Protein AF-A0A926N8Y9-F1 (afdb_monomer_lite)

pLDDT: mean 85.74, std 15.83, range [46.12, 98.06]

Sequence (69 aa):
MVKIIFIAIDTLRTDRLHCYGAPQKTISPNIDALAENGVLFENMFADNNVTQFTCNPYPYIKKRGLPSF

Structure (mmCIF, N/CA/C/O backbone):
data_AF-A0A926N8Y9-F1
#
_entry.id   AF-A0A926N8Y9-F1
#
loop_
_atom_site.group_PDB
_atom_site.id
_atom_site.type_symbol
_atom_site.label_atom_id
_atom_site.label_alt_id
_atom_site.label_comp_id
_atom_site.label_asym_id
_atom_site.label_entity_id
_atom_site.label_seq_id
_atom_site.pdbx_PDB_ins_code
_atom_site.Cartn_x
_atom_site.Cartn_y
_atom_site.Cartn_z
_atom_site.occupancy
_atom_site.B_iso_or_equiv
_atom_site.auth_seq_id
_atom_site.auth_comp_id
_atom_site.auth_asym_id
_atom_site.auth_atom_id
_atom_site.pdbx_PDB_model_num
ATOM 1 N N . MET A 1 1 ? -21.296 17.603 -8.179 1.00 86.00 1 MET A N 1
ATOM 2 C CA . MET A 1 1 ? -20.147 17.092 -8.961 1.00 86.00 1 MET A CA 1
ATOM 3 C C . MET A 1 1 ? -19.197 16.394 -8.005 1.00 86.00 1 MET A C 1
ATOM 5 O O . MET A 1 1 ? -18.911 16.961 -6.956 1.00 86.00 1 MET A O 1
ATOM 9 N N . VAL A 1 2 ? -18.770 15.172 -8.317 1.00 95.12 2 VAL A N 1
ATOM 10 C CA . VAL A 1 2 ? -17.839 14.406 -7.472 1.00 95.12 2 VAL A CA 1
ATOM 11 C C . VAL A 1 2 ? -16.407 14.805 -7.825 1.00 95.12 2 VAL A C 1
ATOM 13 O O . VAL A 1 2 ? -16.086 14.967 -9.000 1.00 95.12 2 VAL A O 1
ATOM 16 N N . LYS A 1 3 ? -15.560 14.995 -6.810 1.00 96.75 3 LYS A N 1
ATOM 17 C CA . LYS A 1 3 ? -14.124 15.247 -6.983 1.00 96.75 3 LYS A CA 1
ATOM 18 C C . LYS A 1 3 ? -13.378 13.919 -6.899 1.00 96.75 3 LYS A C 1
ATOM 20 O O . LYS A 1 3 ? -13.659 13.134 -5.999 1.00 96.75 3 LYS A O 1
ATOM 25 N N . ILE A 1 4 ? -12.442 13.694 -7.816 1.00 96.88 4 ILE A N 1
ATOM 26 C CA . ILE A 1 4 ? -11.640 12.468 -7.884 1.00 96.88 4 ILE A CA 1
ATOM 27 C C . ILE A 1 4 ? -10.175 12.840 -7.668 1.00 96.88 4 ILE A C 1
ATOM 29 O O . ILE A 1 4 ? -9.675 13.774 -8.294 1.00 96.88 4 ILE A O 1
ATOM 33 N N . ILE A 1 5 ? -9.503 12.114 -6.776 1.00 96.88 5 ILE A N 1
ATOM 34 C CA . ILE A 1 5 ? -8.066 12.230 -6.514 1.00 96.88 5 ILE A CA 1
ATOM 35 C C . ILE A 1 5 ? -7.456 10.847 -6.736 1.00 96.88 5 ILE A C 1
ATOM 37 O O . ILE A 1 5 ? -7.938 9.868 -6.172 1.00 96.88 5 ILE A O 1
ATOM 41 N N . PHE A 1 6 ? -6.401 10.776 -7.547 1.00 95.31 6 PHE A N 1
ATOM 42 C CA . PHE A 1 6 ? -5.617 9.563 -7.761 1.00 95.31 6 PHE A CA 1
ATOM 43 C C . PHE A 1 6 ? -4.233 9.741 -7.132 1.00 95.31 6 PHE A C 1
ATOM 45 O O . PHE A 1 6 ? -3.498 10.655 -7.503 1.00 95.31 6 PHE A O 1
ATOM 52 N N . ILE A 1 7 ? -3.901 8.888 -6.162 1.00 95.50 7 ILE A N 1
ATOM 53 C CA . ILE A 1 7 ? -2.613 8.893 -5.460 1.00 95.50 7 ILE A CA 1
ATOM 54 C C . ILE A 1 7 ? -1.845 7.648 -5.902 1.00 95.50 7 ILE A C 1
ATOM 56 O O . ILE A 1 7 ? -2.247 6.532 -5.584 1.00 95.50 7 ILE A O 1
ATOM 60 N N . ALA A 1 8 ? -0.742 7.843 -6.623 1.00 92.56 8 ALA A N 1
ATOM 61 C CA . ALA A 1 8 ? 0.192 6.784 -6.993 1.00 92.56 8 ALA A CA 1
ATOM 62 C C . ALA A 1 8 ? 1.499 6.957 -6.209 1.00 92.56 8 ALA A C 1
ATOM 64 O O . ALA A 1 8 ? 1.995 8.076 -6.074 1.00 92.56 8 ALA A O 1
ATOM 65 N N . ILE A 1 9 ? 2.047 5.859 -5.687 1.00 93.69 9 ILE A N 1
ATOM 66 C CA . ILE A 1 9 ? 3.260 5.850 -4.859 1.00 93.69 9 ILE A CA 1
ATOM 67 C C . ILE A 1 9 ? 4.278 4.917 -5.519 1.00 93.69 9 ILE A C 1
ATOM 69 O O . ILE A 1 9 ? 3.953 3.772 -5.827 1.00 93.69 9 ILE A O 1
ATOM 73 N N . ASP A 1 10 ? 5.500 5.404 -5.739 1.00 92.69 10 ASP A N 1
ATOM 74 C CA . ASP A 1 10 ? 6.570 4.625 -6.366 1.00 92.69 10 ASP A CA 1
ATOM 75 C C . ASP A 1 10 ? 7.225 3.670 -5.356 1.00 92.69 10 ASP A C 1
ATOM 77 O O . ASP A 1 10 ? 7.516 4.047 -4.219 1.00 92.69 10 ASP A O 1
ATOM 81 N N . THR A 1 11 ? 7.465 2.429 -5.785 1.00 93.25 11 THR A N 1
ATOM 82 C CA . THR A 1 11 ? 8.176 1.397 -5.013 1.00 93.25 11 THR A CA 1
ATOM 83 C C . THR A 1 11 ? 7.502 1.058 -3.666 1.00 93.25 11 THR A C 1
ATOM 85 O O . THR A 1 11 ? 8.135 0.570 -2.726 1.00 93.25 11 THR A O 1
ATOM 88 N N . LEU A 1 12 ? 6.185 1.271 -3.554 1.00 93.88 12 LEU A N 1
ATOM 89 C CA . LEU A 1 12 ? 5.420 0.907 -2.362 1.00 93.88 12 LEU A CA 1
ATOM 90 C C . LEU A 1 12 ? 5.242 -0.611 -2.271 1.00 93.88 12 LEU A C 1
ATOM 92 O O . LEU A 1 12 ? 4.686 -1.240 -3.168 1.00 93.88 12 LEU A O 1
ATOM 96 N N . ARG A 1 13 ? 5.677 -1.199 -1.157 1.00 92.50 13 ARG A N 1
ATOM 97 C CA . ARG A 1 13 ? 5.497 -2.626 -0.878 1.00 92.50 13 ARG A CA 1
ATOM 98 C C . ARG A 1 13 ? 4.308 -2.854 0.045 1.00 92.50 13 ARG A C 1
ATOM 100 O O . ARG A 1 13 ? 4.156 -2.155 1.045 1.00 92.50 13 ARG A O 1
ATOM 107 N N . THR A 1 14 ? 3.520 -3.882 -0.252 1.00 93.31 14 THR A N 1
ATOM 108 C CA . THR A 1 14 ? 2.350 -4.272 0.548 1.00 93.31 14 THR A CA 1
ATOM 109 C C . THR A 1 14 ? 2.734 -4.719 1.958 1.00 93.31 14 THR A C 1
ATOM 111 O O . THR A 1 14 ? 2.073 -4.340 2.917 1.00 93.31 14 THR A O 1
ATOM 114 N N . ASP A 1 15 ? 3.869 -5.405 2.127 1.00 93.56 15 ASP A N 1
ATOM 115 C CA . ASP A 1 15 ? 4.370 -5.870 3.432 1.00 93.56 15 ASP A CA 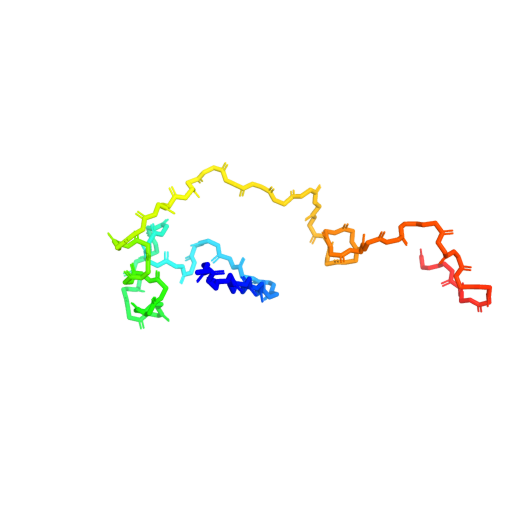1
ATOM 116 C C . ASP A 1 15 ? 4.843 -4.745 4.376 1.00 93.56 15 ASP A C 1
ATOM 118 O O . ASP A 1 15 ? 5.332 -5.012 5.474 1.00 93.56 15 ASP A O 1
ATOM 122 N N . ARG A 1 16 ? 4.706 -3.479 3.962 1.00 94.81 16 ARG A N 1
ATOM 123 C CA . ARG A 1 16 ? 4.992 -2.282 4.771 1.00 94.81 16 ARG A CA 1
ATOM 124 C C . ARG A 1 16 ? 3.745 -1.503 5.177 1.00 94.81 16 ARG A C 1
ATOM 126 O O . ARG A 1 16 ? 3.877 -0.481 5.842 1.00 94.81 16 ARG A O 1
ATOM 133 N N . LEU A 1 17 ? 2.563 -1.976 4.795 1.00 96.25 17 LEU A N 1
ATOM 134 C CA . LEU A 1 17 ? 1.283 -1.344 5.087 1.00 96.25 17 LEU A CA 1
ATOM 135 C C . LEU A 1 17 ? 0.485 -2.201 6.069 1.00 96.25 17 LEU A C 1
ATOM 137 O O . LEU A 1 17 ? 0.285 -3.397 5.838 1.00 96.25 17 LEU A O 1
ATOM 141 N N . HIS A 1 18 ? 0.018 -1.608 7.167 1.00 96.50 18 HIS A N 1
ATOM 142 C CA . HIS A 1 18 ? -0.711 -2.362 8.187 1.00 96.50 18 HIS A CA 1
ATOM 143 C C . HIS A 1 18 ? -2.058 -2.880 7.672 1.00 96.50 18 HIS A C 1
ATOM 145 O O . HIS A 1 18 ? -2.427 -4.009 7.995 1.00 96.50 18 HIS A O 1
ATOM 151 N N . CYS A 1 19 ? -2.740 -2.126 6.806 1.00 95.81 19 CYS A N 1
ATOM 152 C CA . CYS A 1 19 ? -3.965 -2.571 6.141 1.00 95.81 19 CYS A CA 1
ATOM 153 C C . CYS A 1 19 ? -3.785 -3.840 5.287 1.00 95.81 19 CYS A C 1
ATOM 155 O O . CYS A 1 19 ? -4.760 -4.538 5.052 1.00 95.81 19 CYS A O 1
ATOM 157 N N . TYR A 1 20 ? -2.551 -4.191 4.903 1.00 96.12 20 TYR A N 1
ATOM 158 C CA . TYR A 1 20 ? -2.210 -5.451 4.227 1.00 96.12 20 TYR A CA 1
ATOM 159 C C . TYR A 1 20 ? -1.563 -6.490 5.164 1.00 96.12 20 TYR A C 1
ATOM 161 O O . TYR A 1 20 ? -0.985 -7.475 4.706 1.00 96.12 20 TYR A O 1
ATOM 169 N N . GLY A 1 21 ? -1.637 -6.288 6.482 1.00 93.75 21 GLY A N 1
ATOM 170 C CA . GLY A 1 21 ? -1.145 -7.234 7.486 1.00 93.75 21 GLY A CA 1
ATOM 171 C C . GLY A 1 21 ? 0.292 -7.001 7.957 1.00 93.75 21 GLY A C 1
ATOM 172 O O . GLY A 1 21 ? 0.832 -7.84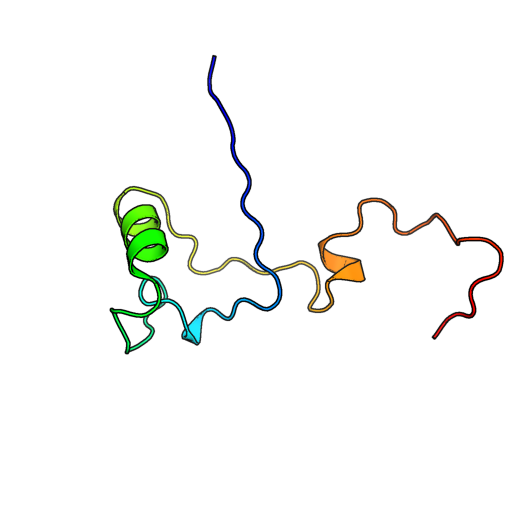7 8.673 1.00 93.75 21 GLY A O 1
ATOM 173 N N . ALA A 1 22 ? 0.928 -5.872 7.619 1.00 94.81 22 ALA A N 1
ATOM 174 C CA . ALA A 1 22 ? 2.245 -5.554 8.173 1.00 94.81 22 ALA A CA 1
ATOM 175 C C . ALA A 1 22 ? 2.186 -5.435 9.717 1.00 94.81 22 ALA A C 1
ATOM 177 O O . ALA A 1 22 ? 1.234 -4.860 10.262 1.00 94.81 22 ALA A O 1
ATOM 178 N N . PRO A 1 23 ? 3.206 -5.930 10.450 1.00 91.44 23 PRO A N 1
ATOM 179 C CA . PRO A 1 23 ? 3.185 -5.978 11.916 1.00 91.44 23 PRO A CA 1
ATOM 180 C C . PRO A 1 23 ? 3.293 -4.593 12.571 1.00 91.44 23 PRO A C 1
ATOM 182 O O . PRO A 1 23 ? 2.852 -4.388 13.702 1.00 91.44 23 PRO A O 1
ATOM 185 N N . GLN A 1 24 ? 3.888 -3.625 11.874 1.00 90.75 24 GLN A N 1
ATOM 186 C CA . GLN A 1 24 ? 4.140 -2.282 12.390 1.00 90.75 24 GLN A CA 1
ATOM 187 C C . GLN A 1 24 ? 2.968 -1.350 12.077 1.00 90.75 24 GLN A C 1
ATOM 189 O O . GLN A 1 24 ? 2.961 -0.655 11.064 1.00 90.75 24 GLN A O 1
ATOM 194 N N . LYS A 1 25 ? 1.995 -1.297 12.994 1.00 85.19 25 LYS A N 1
ATOM 195 C CA . LYS A 1 25 ? 0.772 -0.484 12.850 1.00 85.19 25 LYS A CA 1
ATOM 196 C C . LYS A 1 25 ? 1.010 1.018 12.664 1.00 85.19 25 LYS A C 1
ATOM 198 O O . LYS A 1 25 ? 0.156 1.716 12.143 1.00 85.19 25 LYS A O 1
ATOM 203 N N . THR A 1 26 ? 2.141 1.539 13.132 1.00 91.50 26 THR A N 1
ATOM 204 C CA . THR A 1 26 ? 2.409 2.985 13.164 1.00 91.50 26 THR A CA 1
ATOM 205 C C . THR A 1 26 ? 3.042 3.531 11.883 1.00 91.50 26 THR A C 1
ATOM 207 O O . THR A 1 26 ? 3.217 4.742 11.782 1.00 91.50 26 THR A O 1
ATOM 210 N N . ILE A 1 27 ? 3.392 2.682 10.909 1.00 94.75 27 ILE A N 1
ATOM 211 C CA . ILE A 1 27 ? 4.080 3.115 9.679 1.00 94.75 27 ILE A CA 1
ATOM 212 C C . ILE A 1 27 ? 3.131 3.820 8.699 1.00 94.75 27 ILE A C 1
ATOM 214 O O . ILE A 1 27 ? 3.547 4.759 8.022 1.00 94.75 27 ILE A O 1
ATOM 218 N N . SER A 1 28 ? 1.866 3.399 8.626 1.00 95.56 28 SER A N 1
ATOM 219 C CA . SER A 1 28 ? 0.923 3.822 7.583 1.00 95.56 28 SER A CA 1
ATOM 220 C C . SER A 1 28 ? -0.428 4.366 8.084 1.00 95.56 28 SER A C 1
ATOM 222 O O . SER A 1 28 ? -1.416 4.217 7.365 1.00 95.56 28 SER A O 1
ATOM 224 N N . PRO A 1 29 ? -0.521 5.077 9.231 1.00 95.75 29 PRO A N 1
ATOM 225 C CA . PRO A 1 29 ? -1.797 5.325 9.914 1.00 9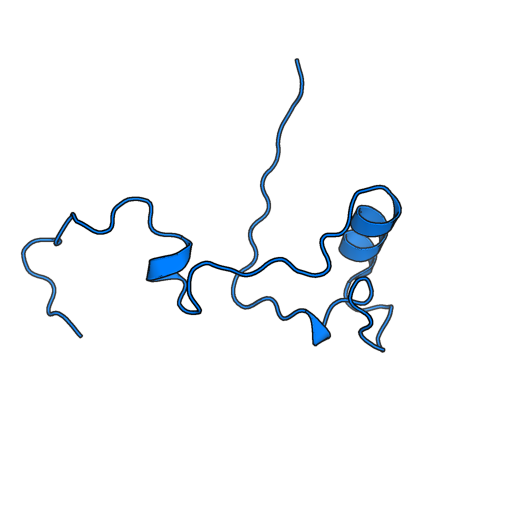5.75 29 PRO A CA 1
ATOM 226 C C . PRO A 1 29 ? -2.855 6.034 9.051 1.00 95.75 29 PRO A C 1
ATOM 228 O O . PRO A 1 29 ? -4.040 5.739 9.161 1.00 95.75 29 PRO A O 1
ATOM 231 N N . ASN A 1 30 ? -2.445 6.934 8.150 1.00 96.81 30 ASN A N 1
ATOM 232 C CA . ASN A 1 30 ? -3.371 7.632 7.250 1.00 96.81 30 ASN A CA 1
ATOM 233 C C . ASN A 1 30 ? -3.889 6.739 6.108 1.00 96.81 30 ASN A C 1
ATOM 235 O O . ASN A 1 30 ? -5.036 6.879 5.691 1.00 96.81 30 ASN A O 1
ATOM 239 N N . ILE A 1 31 ? -3.050 5.833 5.590 1.00 96.88 31 ILE A N 1
ATOM 240 C CA . ILE A 1 31 ? -3.444 4.867 4.552 1.00 96.88 31 ILE A CA 1
ATOM 241 C C . ILE A 1 31 ? -4.349 3.802 5.174 1.00 96.88 31 ILE A C 1
ATOM 243 O O . ILE A 1 31 ? -5.349 3.419 4.572 1.00 96.88 31 ILE A O 1
ATOM 247 N N . ASP A 1 32 ? -4.037 3.377 6.398 1.00 96.62 32 ASP A N 1
ATOM 248 C CA . ASP A 1 32 ? -4.837 2.406 7.141 1.00 96.62 32 ASP A CA 1
ATOM 249 C C . ASP A 1 32 ? -6.234 2.957 7.448 1.00 96.62 32 ASP A C 1
ATOM 251 O O . ASP A 1 32 ? -7.228 2.288 7.176 1.00 96.62 32 ASP A O 1
ATOM 255 N N . ALA A 1 33 ? -6.326 4.214 7.896 1.00 97.25 33 ALA A N 1
ATOM 256 C CA . ALA A 1 33 ? -7.607 4.888 8.101 1.00 97.25 33 ALA A CA 1
ATOM 257 C C . ALA A 1 33 ? -8.416 5.026 6.798 1.00 97.25 33 ALA A C 1
ATOM 259 O O . ALA A 1 33 ? -9.641 4.898 6.814 1.00 97.25 33 ALA A O 1
ATOM 260 N N . LEU A 1 34 ? -7.758 5.265 5.655 1.00 97.06 34 LEU A N 1
ATOM 261 C CA . LEU A 1 34 ? -8.436 5.307 4.356 1.00 97.06 34 LEU A CA 1
ATOM 262 C C . LEU A 1 34 ? -8.983 3.929 3.955 1.00 97.06 34 LEU A C 1
ATOM 264 O O . LEU A 1 34 ? -10.088 3.852 3.422 1.00 97.06 34 LEU A O 1
ATOM 268 N N . ALA A 1 35 ? -8.232 2.858 4.219 1.00 96.69 35 ALA A N 1
ATOM 269 C CA . ALA A 1 35 ? -8.668 1.490 3.958 1.00 96.69 35 ALA A CA 1
ATOM 270 C C . ALA A 1 35 ? -9.846 1.079 4.859 1.00 96.69 35 ALA A C 1
ATOM 272 O O . ALA A 1 35 ? -10.800 0.487 4.363 1.00 96.69 35 ALA A O 1
ATOM 273 N N . GLU A 1 36 ? -9.818 1.441 6.146 1.00 97.12 36 GLU A N 1
ATOM 274 C CA . GLU A 1 36 ? -10.894 1.160 7.112 1.00 97.12 36 GLU A CA 1
ATOM 275 C C . GLU A 1 36 ? -12.214 1.855 6.745 1.00 97.12 36 GLU A C 1
ATOM 277 O O . GLU A 1 36 ? -13.290 1.284 6.903 1.00 97.12 36 GLU A O 1
ATOM 282 N N . ASN A 1 37 ? -12.138 3.075 6.209 1.00 98.06 37 ASN A N 1
ATOM 283 C CA . ASN A 1 37 ? -13.310 3.849 5.789 1.00 98.06 37 ASN A CA 1
ATOM 284 C C . ASN A 1 37 ? -13.684 3.633 4.310 1.00 98.06 37 ASN A C 1
ATOM 286 O O . ASN A 1 37 ? -14.523 4.361 3.771 1.00 98.06 37 ASN A O 1
ATOM 290 N N . GLY A 1 38 ? -13.046 2.677 3.633 1.00 96.62 38 GLY A N 1
ATOM 291 C CA . GLY A 1 38 ? -13.149 2.481 2.192 1.00 96.62 38 GLY A CA 1
ATOM 292 C C . GLY A 1 38 ? -13.236 1.015 1.785 1.00 96.62 38 GLY A C 1
ATOM 293 O O . GLY A 1 38 ? -13.694 0.155 2.532 1.00 96.62 38 GLY A O 1
ATOM 294 N N . VAL A 1 39 ? -12.816 0.742 0.550 1.00 97.50 39 VAL A N 1
ATOM 295 C CA . VAL A 1 39 ? -12.709 -0.616 0.008 1.00 97.50 39 VAL A CA 1
ATOM 296 C C . VAL A 1 39 ? -11.237 -0.922 -0.221 1.00 97.50 39 VAL A C 1
ATOM 298 O O . VAL A 1 39 ? -10.562 -0.215 -0.972 1.00 97.50 39 VAL A O 1
ATOM 301 N N . LEU A 1 40 ? -10.751 -1.982 0.420 1.00 97.12 40 LEU A N 1
ATOM 302 C CA . LEU A 1 40 ? -9.402 -2.501 0.239 1.00 97.12 40 LEU A CA 1
ATOM 303 C C . LEU A 1 40 ? -9.411 -3.631 -0.795 1.00 97.12 40 LEU A C 1
ATOM 305 O O . LEU A 1 40 ? -10.188 -4.577 -0.688 1.00 97.12 40 LEU A O 1
ATOM 309 N N . PHE A 1 41 ? -8.521 -3.553 -1.781 1.00 97.06 41 PHE A N 1
ATOM 310 C CA . PHE A 1 41 ? -8.320 -4.621 -2.757 1.00 97.06 41 PHE A CA 1
ATOM 311 C C . PHE A 1 41 ? -7.127 -5.478 -2.333 1.00 97.06 41 PHE A C 1
ATOM 313 O O . PHE A 1 41 ? -5.984 -5.063 -2.486 1.00 97.06 41 PHE A O 1
ATOM 320 N N . GLU A 1 42 ? -7.381 -6.683 -1.828 1.00 96.19 42 GLU A N 1
ATOM 321 C CA . GLU A 1 42 ? -6.318 -7.587 -1.357 1.00 96.19 42 GLU A CA 1
ATOM 322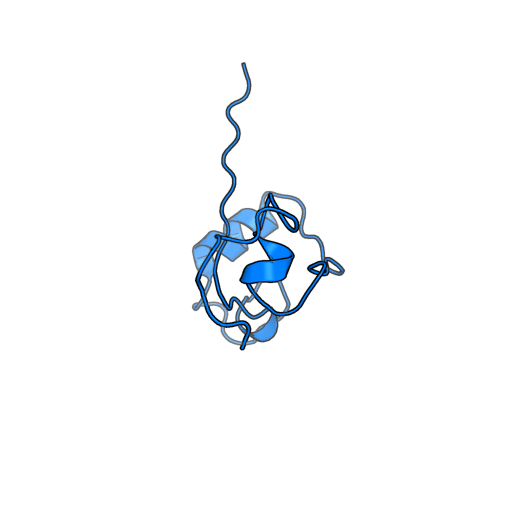 C C . GLU A 1 42 ? -5.522 -8.232 -2.504 1.00 96.19 42 GLU A C 1
ATOM 324 O O . GLU A 1 42 ? -4.356 -8.579 -2.339 1.00 96.19 42 GLU A O 1
ATOM 329 N N . ASN A 1 43 ? -6.142 -8.359 -3.681 1.00 95.94 43 ASN A N 1
ATOM 330 C CA . ASN A 1 43 ? -5.564 -8.989 -4.869 1.00 95.94 43 ASN A CA 1
ATOM 331 C C . ASN A 1 43 ? -5.554 -8.007 -6.050 1.00 95.94 43 ASN A C 1
ATOM 333 O O . ASN A 1 43 ? -6.329 -8.150 -6.996 1.00 95.94 43 ASN A O 1
ATOM 337 N N . MET A 1 44 ? -4.690 -6.992 -5.975 1.00 93.81 44 MET A N 1
ATOM 338 C CA . MET A 1 44 ? -4.479 -6.002 -7.036 1.00 93.81 44 MET A CA 1
ATOM 339 C C . MET A 1 44 ? -3.031 -6.059 -7.521 1.00 93.81 44 MET A C 1
ATOM 341 O O . MET A 1 44 ? -2.100 -5.821 -6.754 1.00 93.81 44 MET A O 1
ATOM 345 N N . PHE A 1 45 ? -2.843 -6.349 -8.806 1.00 92.25 45 PHE A N 1
ATOM 346 C CA . PHE A 1 45 ? -1.524 -6.487 -9.418 1.00 92.25 45 PHE A CA 1
ATOM 347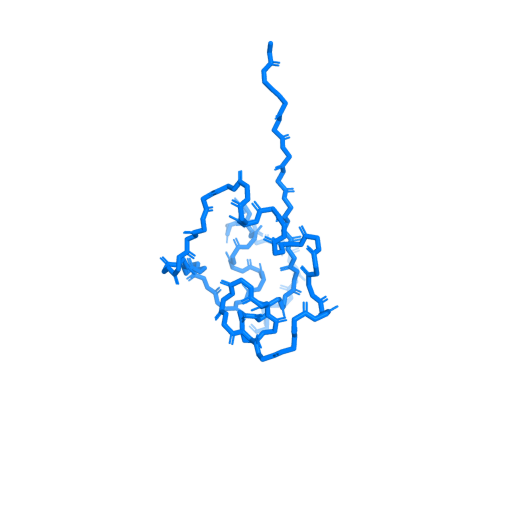 C C . PHE A 1 45 ? -1.303 -5.373 -10.437 1.00 92.25 45 PHE A C 1
ATOM 349 O O . PHE A 1 45 ? -2.198 -5.041 -11.214 1.00 92.25 45 PHE A O 1
ATOM 356 N N . ALA A 1 46 ? -0.103 -4.793 -10.429 1.00 90.38 46 ALA A N 1
ATOM 357 C CA . ALA A 1 46 ? 0.336 -3.936 -11.519 1.00 90.38 46 ALA A CA 1
ATOM 358 C C . ALA A 1 46 ? 0.564 -4.779 -12.781 1.00 90.38 46 ALA A C 1
ATOM 360 O O . ALA A 1 46 ? 0.947 -5.944 -12.689 1.00 90.38 46 ALA A O 1
ATOM 361 N N . ASP A 1 47 ? 0.383 -4.167 -13.951 1.00 89.88 47 ASP A N 1
ATOM 362 C CA . ASP A 1 47 ? 0.654 -4.815 -15.241 1.00 89.88 47 ASP A CA 1
ATOM 363 C C . ASP A 1 47 ? 2.129 -5.239 -15.380 1.00 89.88 47 ASP A C 1
ATOM 365 O O . ASP A 1 47 ? 2.456 -6.247 -16.003 1.00 89.88 47 ASP A O 1
ATOM 369 N N . ASN A 1 48 ? 3.039 -4.490 -14.749 1.00 90.81 48 ASN A N 1
ATOM 370 C CA . ASN A 1 48 ? 4.470 -4.753 -14.784 1.00 90.81 48 ASN A CA 1
ATOM 371 C C . ASN A 1 48 ? 5.163 -4.357 -13.462 1.00 90.81 48 ASN A C 1
ATOM 373 O O . ASN A 1 48 ? 4.614 -3.618 -12.642 1.00 90.81 48 ASN A O 1
ATOM 377 N N . ASN A 1 49 ? 6.395 -4.832 -13.255 1.00 88.12 49 ASN A N 1
ATOM 378 C CA . ASN A 1 49 ? 7.232 -4.493 -12.101 1.00 88.12 49 ASN A CA 1
ATOM 379 C C . ASN A 1 49 ? 8.160 -3.286 -12.336 1.00 88.12 49 ASN A C 1
ATOM 381 O O . ASN A 1 49 ? 8.877 -2.895 -11.416 1.00 88.12 49 ASN A O 1
ATOM 385 N N . VAL A 1 50 ? 8.170 -2.699 -13.537 1.00 89.44 50 VAL A N 1
ATOM 386 C CA . VAL A 1 50 ? 8.960 -1.501 -13.849 1.00 89.44 50 VAL A 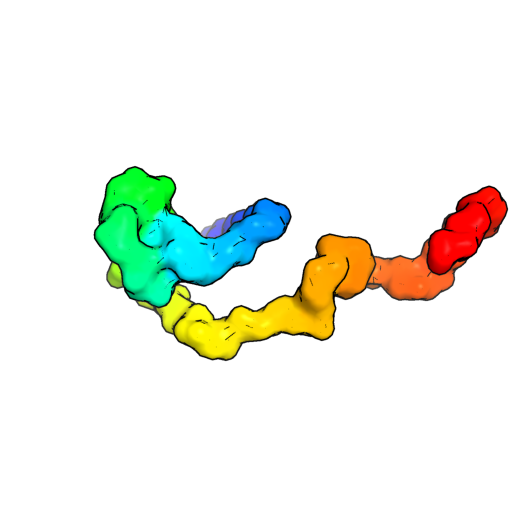CA 1
ATOM 387 C C . VAL A 1 50 ? 8.046 -0.298 -14.054 1.00 89.44 50 VAL A C 1
ATOM 389 O O . VAL A 1 50 ? 7.121 -0.337 -14.868 1.00 89.44 50 VAL A O 1
ATOM 392 N N . THR A 1 51 ? 8.368 0.814 -13.391 1.00 86.00 51 THR A N 1
ATOM 393 C CA . THR A 1 51 ? 7.632 2.088 -13.462 1.00 86.00 51 THR A CA 1
ATOM 394 C C . THR A 1 51 ? 7.361 2.531 -14.899 1.00 86.00 51 THR A C 1
ATOM 396 O O . THR A 1 51 ? 6.261 2.974 -15.216 1.00 86.00 51 THR A O 1
ATOM 399 N N . GLN A 1 52 ? 8.337 2.361 -15.799 1.00 84.69 52 GLN A N 1
ATOM 400 C CA . GLN A 1 52 ? 8.195 2.740 -17.206 1.00 84.69 52 GLN A CA 1
ATOM 401 C C . GLN A 1 52 ? 7.127 1.942 -17.960 1.00 84.69 52 GLN A C 1
ATOM 403 O O . GLN A 1 52 ? 6.609 2.439 -18.946 1.00 84.69 52 GLN A O 1
ATOM 408 N N . PHE A 1 53 ? 6.828 0.708 -17.559 1.00 84.00 53 PHE A N 1
ATOM 409 C CA . PHE A 1 53 ? 5.821 -0.106 -18.238 1.00 84.00 53 PHE A CA 1
ATOM 410 C C . PHE A 1 53 ? 4.454 0.084 -17.582 1.00 84.00 53 PHE A C 1
ATOM 412 O O . PHE A 1 53 ? 3.467 0.249 -18.288 1.00 84.00 53 PHE A O 1
ATOM 419 N N . THR A 1 54 ? 4.407 0.191 -16.253 1.00 85.38 54 THR A N 1
ATOM 420 C CA . THR A 1 54 ? 3.154 0.375 -15.502 1.00 85.38 54 THR A CA 1
ATOM 421 C C . THR A 1 54 ? 2.560 1.778 -15.651 1.00 85.38 54 THR A C 1
ATOM 423 O O . THR A 1 54 ? 1.342 1.926 -15.694 1.00 85.38 54 THR A O 1
ATOM 426 N N . CYS A 1 55 ? 3.395 2.819 -15.735 1.00 81.50 55 CYS A N 1
ATOM 427 C CA . CYS A 1 55 ? 2.939 4.214 -15.733 1.00 81.50 55 CYS A CA 1
ATOM 428 C C . CYS A 1 55 ? 2.995 4.899 -17.105 1.00 81.50 55 CYS A C 1
ATOM 430 O O . CYS A 1 55 ? 2.648 6.076 -17.185 1.00 81.50 55 CYS A O 1
ATOM 432 N N . ASN A 1 56 ? 3.470 4.243 -18.170 1.00 76.69 56 ASN A N 1
ATOM 433 C CA . ASN A 1 56 ? 3.644 4.911 -19.460 1.00 76.69 56 ASN A CA 1
ATOM 434 C C . ASN A 1 56 ? 2.353 4.894 -20.293 1.00 76.69 56 ASN A C 1
ATOM 436 O O . ASN A 1 56 ? 1.948 3.834 -20.767 1.00 76.69 56 ASN A O 1
ATOM 440 N N . PRO A 1 57 ? 1.751 6.063 -20.577 1.00 63.75 57 PRO A N 1
ATOM 441 C CA . PRO A 1 57 ? 0.595 6.140 -21.462 1.00 63.75 57 PRO A CA 1
ATOM 442 C C . PRO A 1 57 ? 0.941 5.944 -22.953 1.00 63.75 57 PRO A C 1
ATOM 444 O O . PRO A 1 57 ? 0.030 5.849 -23.771 1.00 63.75 57 PRO A O 1
ATOM 447 N N . TYR A 1 58 ? 2.226 5.886 -23.339 1.00 59.59 58 TYR A N 1
ATOM 448 C CA . TYR A 1 58 ? 2.665 5.825 -24.741 1.00 59.59 58 TYR A CA 1
ATOM 449 C C . TYR A 1 58 ? 3.822 4.833 -24.979 1.00 59.59 58 TYR A C 1
ATOM 451 O O . TYR A 1 58 ? 4.984 5.241 -25.072 1.00 59.59 58 TYR A O 1
ATOM 459 N N . PRO A 1 59 ? 3.545 3.531 -25.173 1.00 54.56 59 PRO A N 1
ATOM 460 C CA . PRO A 1 59 ? 4.582 2.539 -25.476 1.00 54.56 59 PRO A CA 1
ATOM 461 C C . PRO A 1 59 ? 5.257 2.699 -26.858 1.00 54.56 59 PRO A C 1
ATOM 463 O O . PRO A 1 59 ? 6.286 2.076 -27.099 1.00 54.56 59 PRO A O 1
ATOM 466 N N . TYR A 1 60 ? 4.738 3.544 -27.765 1.00 51.84 60 TYR A N 1
ATOM 467 C CA . TYR A 1 60 ? 5.186 3.593 -29.172 1.00 51.84 60 TYR A CA 1
ATOM 468 C C . TYR A 1 60 ? 5.867 4.889 -29.634 1.00 51.84 60 TYR A C 1
ATOM 470 O O . TYR A 1 60 ? 6.288 4.973 -30.791 1.00 51.84 60 TYR A O 1
ATOM 478 N N . ILE A 1 61 ? 6.054 5.894 -28.773 1.00 55.56 61 ILE A N 1
ATOM 479 C CA . ILE A 1 61 ? 6.882 7.050 -29.148 1.00 55.56 61 ILE A CA 1
ATOM 480 C C . ILE A 1 61 ? 8.337 6.698 -28.856 1.00 55.56 61 ILE A C 1
ATOM 482 O O . ILE A 1 61 ? 8.894 7.034 -27.812 1.00 55.56 61 ILE A O 1
ATOM 486 N N . LYS A 1 62 ? 8.979 6.027 -29.815 1.00 53.28 62 LYS A N 1
ATOM 487 C CA . LYS A 1 62 ? 10.440 5.960 -29.882 1.00 53.28 62 LYS A CA 1
ATOM 488 C C . LYS A 1 62 ? 10.936 7.408 -29.943 1.00 53.28 62 LYS A C 1
ATOM 490 O O . LYS A 1 62 ? 10.831 8.043 -30.994 1.00 53.28 62 LYS A O 1
ATOM 495 N N . LYS A 1 63 ? 11.439 7.969 -28.834 1.00 52.19 63 LYS A N 1
ATOM 496 C CA . LYS A 1 63 ? 12.217 9.217 -28.883 1.00 52.19 63 LYS A CA 1
ATOM 497 C C . LYS A 1 63 ? 13.359 8.951 -29.860 1.00 52.19 63 LYS A C 1
ATOM 499 O O . LYS A 1 63 ? 14.270 8.186 -29.548 1.00 52.19 63 LYS A O 1
ATOM 504 N N . ARG A 1 64 ? 13.266 9.497 -31.079 1.00 48.84 64 ARG A N 1
ATOM 505 C CA . ARG A 1 64 ? 14.327 9.396 -32.087 1.00 48.84 64 ARG A CA 1
ATOM 506 C C . ARG A 1 64 ? 15.637 9.831 -31.419 1.00 48.84 64 ARG A C 1
ATOM 508 O O . ARG A 1 64 ? 15.749 10.984 -31.024 1.00 48.84 64 ARG A O 1
ATOM 515 N N . GLY A 1 65 ? 16.586 8.905 -31.275 1.00 55.56 65 GLY A N 1
ATOM 516 C CA . GLY A 1 65 ? 17.957 9.210 -30.854 1.00 55.56 65 GLY A CA 1
ATOM 517 C C . GLY A 1 65 ? 18.368 8.842 -29.425 1.00 55.56 65 GLY A C 1
ATOM 518 O O . GLY A 1 65 ? 19.513 9.114 -29.084 1.00 55.56 65 GLY A O 1
ATOM 519 N N . LEU A 1 66 ? 17.521 8.216 -28.598 1.00 56.00 66 LEU A N 1
ATOM 520 C CA . LEU A 1 66 ? 18.003 7.638 -27.333 1.00 56.00 66 LEU A CA 1
ATOM 521 C C . LEU A 1 66 ? 18.401 6.166 -27.534 1.00 56.00 66 LEU A C 1
ATOM 523 O O . LEU A 1 66 ? 17.624 5.425 -28.145 1.00 56.00 66 LEU A O 1
ATOM 527 N N . PRO A 1 67 ? 19.593 5.742 -27.066 1.00 46.12 67 PRO A N 1
ATOM 528 C CA . PRO A 1 67 ? 19.998 4.349 -27.147 1.00 46.12 67 PRO A CA 1
ATOM 529 C C . PRO A 1 67 ? 19.032 3.497 -26.323 1.00 46.12 67 PRO A C 1
ATOM 531 O O . PRO A 1 67 ? 18.688 3.833 -25.191 1.00 46.12 67 PRO A O 1
ATOM 534 N N . SER A 1 68 ? 18.564 2.412 -26.930 1.00 54.41 68 SER A N 1
ATOM 535 C CA . SER A 1 68 ? 17.878 1.333 -26.230 1.00 54.41 68 SER A CA 1
ATOM 536 C C . SER A 1 68 ? 18.868 0.691 -25.261 1.00 54.41 68 SER A C 1
ATOM 538 O O . SER A 1 68 ? 19.917 0.222 -25.704 1.00 54.41 68 SER A O 1
ATOM 540 N N . PHE A 1 69 ? 18.545 0.743 -23.969 1.00 53.69 69 PHE A N 1
ATOM 541 C CA . PHE A 1 69 ? 19.173 -0.100 -22.955 1.00 53.69 69 PHE A CA 1
ATOM 542 C C . PHE A 1 69 ? 18.777 -1.561 -23.173 1.00 53.69 69 PHE A C 1
ATOM 544 O O . PHE A 1 69 ? 17.616 -1.787 -23.593 1.00 53.69 69 PHE A O 1
#

Secondary structure (DSSP, 8-state):
---------TT--GGG-GGGT-S-TTSSHHHHHHHHTS---SS---S-SSHHHHS-S-TT---TTPPP-

Radius of gyration: 16.72 Å; chains: 1; bounding box: 40×26×45 Å

Organism: NCBI:txid2771432

Foldseek 3Di:
DDDDDDDDDPPDDLCQDVCLPNPDPPRHVPVNVPVVVHPDDNDDDAPDPDCCVRPPPDPPPPPPPDDDD

InterPro domains:
  IPR000917 Sulfatase, N-terminal [PF00884] (4-52)
  IPR017850 Alkaline-phosphatase-like, core domain superfamily [G3DSA:3.40.720.10] (2-56)
  IPR017850 Alkaline-phosphatase-like, core domain superfamily [SSF53649] (4-51)